Protein AF-A0A1J5SRV5-F1 (afdb_monomer_lite)

Secondary structure (DSSP, 8-state):
--------TTSHHHHHHHHHHHHHHHHHTT---TTTT----EEEETTEEEESSPPPHHIIIIIHHHHHTTGGGHHHHHHHHHHHHHHHHHTS-HHHHHHHHHHHH-SSEEE-TTT--EEESS-HHHHS-S----------

Radius of gyration: 25.27 Å; chains: 1; bounding box: 58×50×73 Å

pLDDT: mean 71.73, std 13.58, range [35.44, 89.25]

Foldseek 3Di:
DPDLPDPPCVDPLNVLLVVLVVVVVCVVVVVDPVVQLCLWDWDDPPPDTDTPDDDDPCCVPCVSVCSSVPVVCVVVNVVSVVVSVVSVLVSDDPVVSVVVVVVVPQPAWDQDPVPRDIDRPDDPCVPPPDDPPPPDDDDD

Structure (mmCIF, N/CA/C/O backbone):
data_AF-A0A1J5SRV5-F1
#
_entry.id   AF-A0A1J5SRV5-F1
#
loop_
_atom_site.group_PDB
_atom_site.id
_atom_site.type_symbol
_atom_site.label_atom_id
_atom_site.label_alt_id
_atom_site.label_comp_id
_atom_site.label_asym_id
_atom_site.label_entity_id
_atom_site.label_seq_id
_atom_site.pdbx_PDB_ins_code
_atom_site.Cartn_x
_atom_site.Cartn_y
_atom_site.Cartn_z
_atom_site.occupancy
_atom_site.B_iso_or_equiv
_atom_site.auth_seq_id
_atom_site.auth_comp_id
_atom_site.auth_asym_id
_atom_site.auth_atom_id
_atom_site.pdbx_PDB_model_num
ATOM 1 N N . MET A 1 1 ? -1.882 -1.255 34.862 1.00 35.44 1 MET A N 1
ATOM 2 C CA . MET A 1 1 ? -2.329 -0.465 33.695 1.00 35.44 1 MET A CA 1
ATOM 3 C C . MET A 1 1 ? -1.409 -0.838 32.548 1.00 35.44 1 MET A C 1
ATOM 5 O O . MET A 1 1 ? -0.211 -0.700 32.761 1.00 35.44 1 MET A O 1
ATOM 9 N N . PRO A 1 2 ? -1.888 -1.394 31.422 1.00 41.06 2 PRO A N 1
ATOM 10 C CA . PRO A 1 2 ? -0.999 -1.668 30.307 1.00 41.06 2 PRO A CA 1
ATOM 11 C C . PRO A 1 2 ? -0.682 -0.333 29.633 1.00 41.06 2 PRO A C 1
ATOM 13 O O . PRO A 1 2 ? -1.581 0.432 29.272 1.00 41.06 2 PRO A O 1
ATOM 16 N N . ASP A 1 3 ? 0.611 -0.054 29.594 1.00 43.75 3 ASP A N 1
ATOM 17 C CA . ASP A 1 3 ? 1.243 1.137 29.057 1.00 43.75 3 ASP A CA 1
ATOM 18 C C . ASP A 1 3 ? 0.872 1.274 27.575 1.00 43.75 3 ASP A C 1
ATOM 20 O O . ASP A 1 3 ? 1.170 0.396 26.767 1.00 43.75 3 ASP A O 1
ATOM 24 N N . THR A 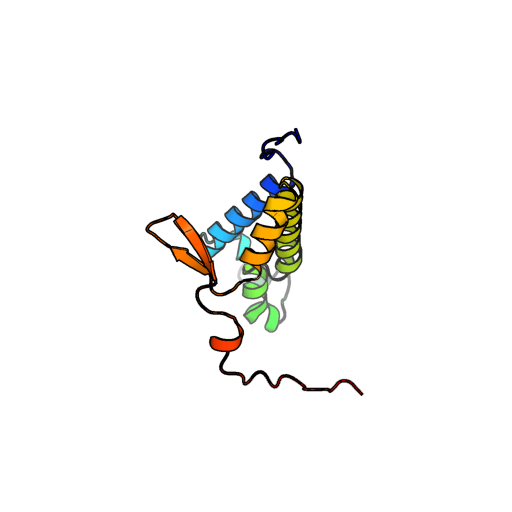1 4 ? 0.147 2.330 27.206 1.00 51.78 4 THR A N 1
ATOM 25 C CA . THR A 1 4 ? 0.030 2.730 25.799 1.00 51.78 4 THR A CA 1
ATOM 26 C C . THR A 1 4 ? 1.331 3.407 25.424 1.00 51.78 4 THR A C 1
ATOM 28 O O . THR A 1 4 ? 1.421 4.635 25.435 1.00 51.78 4 THR A O 1
ATOM 31 N N . SER A 1 5 ? 2.342 2.600 25.115 1.00 56.28 5 SER A N 1
ATOM 32 C CA . SER A 1 5 ? 3.492 3.056 24.351 1.00 56.28 5 SER A CA 1
ATOM 33 C C . SER A 1 5 ? 2.951 3.633 23.044 1.00 56.28 5 SER A C 1
ATOM 35 O O . SER A 1 5 ? 2.395 2.920 22.210 1.00 56.28 5 SER A O 1
ATOM 37 N N . GLY A 1 6 ? 3.006 4.961 22.917 1.00 62.94 6 GLY A N 1
ATOM 38 C CA . GLY A 1 6 ? 2.600 5.653 21.699 1.00 62.94 6 GLY A CA 1
ATOM 39 C C . GLY A 1 6 ? 3.299 5.038 20.489 1.00 62.94 6 GLY A C 1
ATOM 40 O O . GLY A 1 6 ? 4.433 4.572 20.601 1.00 62.94 6 GLY A O 1
ATOM 41 N N . LEU A 1 7 ? 2.606 5.009 19.350 1.00 69.31 7 LEU A N 1
ATOM 42 C CA . LEU A 1 7 ? 3.152 4.482 18.104 1.00 69.31 7 LEU A CA 1
ATOM 43 C C . LEU A 1 7 ? 4.510 5.138 17.821 1.00 69.31 7 LEU A C 1
ATOM 45 O O . LEU A 1 7 ? 4.576 6.350 17.599 1.00 69.31 7 LEU A O 1
ATOM 49 N N . ASP A 1 8 ? 5.578 4.344 17.796 1.00 77.50 8 ASP A N 1
ATOM 50 C CA . ASP A 1 8 ? 6.874 4.847 17.366 1.00 77.50 8 ASP A CA 1
ATOM 51 C C . ASP A 1 8 ? 6.854 5.020 15.845 1.00 77.50 8 ASP A C 1
ATOM 53 O O . ASP A 1 8 ? 6.963 4.068 15.067 1.00 77.50 8 ASP A O 1
ATOM 57 N N . TYR A 1 9 ? 6.673 6.268 15.424 1.00 74.06 9 TYR A N 1
ATOM 58 C CA . TYR A 1 9 ? 6.637 6.657 14.020 1.00 74.06 9 TYR A CA 1
ATOM 59 C C . TYR A 1 9 ? 8.027 6.639 13.364 1.00 74.06 9 TYR A C 1
ATOM 61 O O . TYR A 1 9 ? 8.134 6.722 12.141 1.00 74.06 9 TYR A O 1
ATOM 69 N N . THR A 1 10 ? 9.097 6.517 14.157 1.00 80.31 10 THR A N 1
ATOM 70 C CA . THR A 1 10 ? 10.467 6.373 13.646 1.00 80.31 10 THR A CA 1
ATOM 71 C C . THR A 1 10 ? 10.824 4.931 13.293 1.00 80.31 10 THR A C 1
ATOM 73 O O . THR A 1 10 ? 11.855 4.698 12.665 1.00 80.31 10 THR A O 1
ATOM 76 N N . HIS A 1 11 ? 9.946 3.979 13.620 1.00 81.50 11 HIS A N 1
ATOM 77 C CA . HIS A 1 11 ? 10.124 2.567 13.319 1.00 81.50 11 HIS A CA 1
ATOM 78 C C . HIS A 1 11 ? 10.237 2.302 11.804 1.00 81.50 11 HIS A C 1
ATOM 80 O O . HIS A 1 11 ? 9.530 2.903 10.986 1.00 81.50 11 HIS A O 1
ATOM 86 N N . ASP A 1 12 ? 11.086 1.344 11.420 1.00 83.62 12 ASP A N 1
ATOM 87 C CA . ASP A 1 12 ? 11.418 1.059 10.015 1.00 83.62 12 ASP A CA 1
ATOM 88 C C . ASP A 1 12 ? 10.197 0.689 9.153 1.00 83.62 12 ASP A C 1
ATOM 90 O O . ASP A 1 12 ? 10.128 1.056 7.977 1.00 83.62 12 ASP A O 1
ATOM 94 N N . PHE A 1 13 ? 9.194 0.025 9.736 1.00 84.19 13 PHE A N 1
ATOM 95 C CA . PHE A 1 13 ? 7.921 -0.277 9.069 1.00 84.19 13 PHE A CA 1
ATOM 96 C C . PHE A 1 13 ? 7.164 0.986 8.631 1.00 84.19 13 PHE A C 1
ATOM 98 O O . PHE A 1 13 ? 6.679 1.038 7.502 1.00 84.19 13 PHE A O 1
ATOM 105 N N . CYS A 1 14 ? 7.120 2.032 9.466 1.00 81.88 14 CYS A N 1
ATOM 106 C CA . CYS A 1 14 ? 6.479 3.307 9.127 1.00 81.88 14 CYS A CA 1
ATOM 107 C C . CYS A 1 14 ? 7.220 3.981 7.966 1.00 81.88 14 CYS A C 1
ATOM 109 O O . CYS A 1 14 ? 6.616 4.398 6.978 1.00 81.88 14 CYS A O 1
ATOM 111 N N . LYS A 1 15 ? 8.555 4.030 8.042 1.00 86.31 15 LYS A N 1
ATOM 112 C CA . LYS A 1 15 ? 9.392 4.646 7.005 1.00 86.31 15 LYS A CA 1
ATOM 113 C C . LYS A 1 15 ? 9.259 3.938 5.655 1.00 86.31 15 LYS A C 1
ATOM 115 O O . LYS A 1 15 ? 9.119 4.599 4.623 1.00 86.31 15 LYS A O 1
ATOM 120 N N . THR A 1 16 ? 9.288 2.607 5.660 1.00 86.00 16 THR A N 1
ATOM 121 C CA . THR A 1 16 ? 9.180 1.794 4.438 1.00 86.00 16 THR A CA 1
ATOM 122 C C . THR A 1 16 ? 7.803 1.960 3.793 1.00 86.00 16 THR A C 1
ATOM 124 O O . THR A 1 16 ? 7.721 2.216 2.592 1.00 86.00 16 THR A O 1
ATOM 127 N N . TYR A 1 17 ? 6.731 1.938 4.591 1.00 88.25 17 TYR A N 1
ATOM 128 C CA . TYR A 1 17 ? 5.372 2.179 4.105 1.00 88.25 17 TYR A CA 1
ATOM 129 C C . TYR A 1 17 ? 5.201 3.585 3.506 1.00 88.25 17 TYR A C 1
ATOM 131 O O . TYR A 1 17 ? 4.703 3.725 2.391 1.00 88.25 17 TYR A O 1
ATOM 139 N N . HIS A 1 18 ? 5.666 4.639 4.184 1.00 85.94 18 HIS A N 1
ATOM 140 C CA . HIS A 1 18 ? 5.564 6.004 3.649 1.00 85.94 18 HIS A CA 1
ATOM 141 C C . HIS A 1 18 ? 6.377 6.210 2.370 1.00 85.94 18 HIS A C 1
ATOM 143 O O . HIS A 1 18 ? 5.946 6.949 1.485 1.00 85.94 18 HIS A O 1
ATOM 149 N N . THR A 1 19 ? 7.521 5.536 2.244 1.00 86.44 19 THR A N 1
ATOM 150 C CA . THR A 1 19 ? 8.306 5.548 1.003 1.00 86.44 19 THR A CA 1
ATOM 151 C C . THR A 1 19 ? 7.502 4.932 -0.143 1.00 86.44 19 THR A C 1
ATOM 153 O O . THR A 1 19 ? 7.370 5.558 -1.192 1.00 86.44 19 THR A O 1
ATOM 156 N N . LEU A 1 20 ? 6.879 3.772 0.083 1.00 86.88 20 LEU A N 1
ATOM 157 C CA . LEU A 1 20 ? 6.013 3.108 -0.896 1.00 86.88 20 LEU A CA 1
ATOM 158 C C . LEU A 1 20 ? 4.824 3.986 -1.307 1.00 86.88 20 LEU A C 1
ATOM 160 O O . LEU A 1 20 ? 4.544 4.128 -2.496 1.00 86.88 20 LEU A O 1
ATOM 164 N N . VAL A 1 21 ? 4.144 4.618 -0.346 1.00 84.88 21 VAL A N 1
ATOM 165 C CA . VAL A 1 21 ? 3.011 5.516 -0.628 1.00 84.88 21 VAL A CA 1
ATOM 166 C C . VAL A 1 21 ? 3.446 6.705 -1.483 1.00 84.88 21 VAL A C 1
ATOM 168 O O . VAL A 1 21 ? 2.747 7.054 -2.432 1.00 84.88 21 VAL A O 1
ATOM 171 N N . ASN A 1 22 ? 4.600 7.305 -1.191 1.00 83.88 22 ASN A N 1
ATOM 172 C CA . ASN A 1 22 ? 5.128 8.411 -1.987 1.00 83.88 22 ASN A CA 1
ATOM 173 C C . ASN A 1 22 ? 5.460 7.966 -3.416 1.00 83.88 22 ASN A C 1
ATOM 175 O O . ASN A 1 22 ? 5.032 8.614 -4.366 1.00 83.88 22 ASN A O 1
ATOM 179 N N . GLU A 1 23 ? 6.136 6.826 -3.578 1.00 80.62 23 GLU A N 1
ATOM 180 C CA . GLU A 1 23 ? 6.456 6.280 -4.901 1.00 80.62 23 GLU A CA 1
ATOM 181 C C . GLU A 1 23 ? 5.195 5.965 -5.722 1.00 80.62 23 GLU A C 1
ATOM 183 O O . GLU A 1 23 ? 5.132 6.268 -6.916 1.00 80.62 23 GLU A O 1
ATOM 188 N N . ARG A 1 24 ? 4.162 5.390 -5.093 1.00 80.38 24 ARG A N 1
ATOM 189 C CA . ARG A 1 24 ? 2.876 5.108 -5.749 1.00 80.38 24 ARG A CA 1
ATOM 190 C C . ARG A 1 24 ? 2.099 6.380 -6.066 1.00 80.38 24 ARG A C 1
ATOM 192 O O . ARG A 1 24 ? 1.496 6.449 -7.132 1.00 80.38 24 ARG A O 1
ATOM 199 N N . ASN A 1 25 ? 2.127 7.383 -5.193 1.00 80.69 25 ASN A N 1
ATOM 200 C CA . ASN A 1 25 ? 1.503 8.678 -5.455 1.00 80.69 25 ASN A CA 1
ATOM 201 C C . ASN A 1 25 ? 2.171 9.393 -6.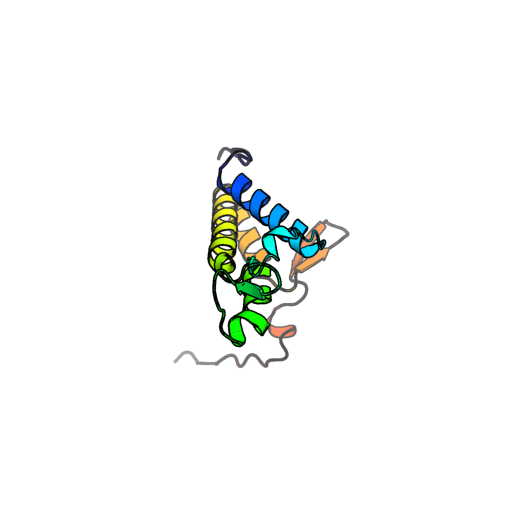628 1.00 80.69 25 ASN A C 1
ATOM 203 O O . ASN A 1 25 ? 1.457 9.918 -7.475 1.00 80.69 25 ASN A O 1
ATOM 207 N N . ASP A 1 26 ? 3.500 9.348 -6.735 1.00 76.88 26 ASP A N 1
ATOM 208 C CA . ASP A 1 26 ? 4.217 9.881 -7.896 1.00 76.88 26 ASP A CA 1
ATOM 209 C C . ASP A 1 26 ? 3.767 9.195 -9.194 1.00 76.88 26 ASP A C 1
ATOM 211 O O . ASP A 1 26 ? 3.497 9.861 -10.194 1.00 76.88 26 ASP A O 1
ATOM 215 N N . LEU A 1 27 ? 3.610 7.867 -9.177 1.00 73.00 27 LEU A N 1
ATOM 216 C CA . LEU A 1 27 ? 3.098 7.121 -10.329 1.00 73.00 27 LEU A CA 1
ATOM 217 C C . LEU A 1 27 ? 1.635 7.471 -10.656 1.00 73.00 27 LEU A C 1
ATOM 219 O O . LEU A 1 27 ? 1.307 7.676 -11.823 1.00 73.00 27 LEU A O 1
ATOM 223 N N . LEU A 1 28 ? 0.759 7.558 -9.648 1.00 72.94 28 LEU A N 1
ATOM 224 C CA . LEU A 1 28 ? -0.675 7.841 -9.814 1.00 72.94 28 LEU A CA 1
ATOM 225 C C . LEU A 1 28 ? -0.955 9.282 -10.250 1.00 72.94 28 LEU A C 1
ATOM 227 O O . LEU A 1 28 ? -1.871 9.518 -11.033 1.00 72.94 28 LEU A O 1
ATOM 231 N N . GLN A 1 29 ? -0.169 10.240 -9.762 1.00 70.25 29 GLN A N 1
ATOM 232 C CA . GLN A 1 29 ? -0.260 11.646 -10.159 1.00 70.25 29 GLN A CA 1
ATOM 233 C C . GLN A 1 29 ? 0.363 11.902 -11.538 1.00 70.25 29 GLN A C 1
ATOM 235 O O . GLN A 1 29 ? 0.254 13.007 -12.064 1.00 70.25 29 GLN A O 1
ATOM 240 N N . GLY A 1 30 ? 0.981 10.888 -12.151 1.00 59.59 30 GLY A N 1
ATOM 241 C CA . GLY A 1 30 ? 1.587 11.012 -13.469 1.00 59.59 30 GLY A CA 1
ATOM 242 C C . GLY A 1 30 ? 2.897 11.796 -13.448 1.00 59.59 30 GLY A C 1
ATOM 243 O O . GLY A 1 30 ? 3.246 12.409 -14.456 1.00 59.59 30 GLY A O 1
ATOM 244 N N . ASN A 1 31 ? 3.646 11.769 -12.337 1.00 65.75 31 ASN A N 1
ATOM 245 C CA . ASN A 1 31 ? 5.032 12.230 -12.321 1.00 65.75 31 ASN A CA 1
ATOM 246 C C . ASN A 1 31 ? 5.865 11.257 -13.165 1.00 65.75 31 ASN A C 1
ATOM 248 O O . ASN A 1 31 ? 6.412 10.257 -12.695 1.00 65.75 31 ASN A O 1
ATOM 252 N N . VAL A 1 32 ? 5.922 11.536 -14.468 1.00 57.22 32 VAL A N 1
ATOM 253 C CA . VAL A 1 32 ? 6.649 10.722 -15.433 1.00 57.22 32 VAL A CA 1
ATOM 254 C C . VAL A 1 32 ? 8.143 10.985 -15.283 1.00 57.22 32 VAL A C 1
ATOM 256 O O . VAL A 1 32 ? 8.703 11.913 -15.866 1.00 57.22 32 VAL A O 1
ATOM 259 N N . VAL A 1 33 ? 8.823 10.131 -14.521 1.00 63.25 33 VAL A N 1
ATOM 260 C CA . VAL A 1 33 ? 10.286 10.094 -14.524 1.00 63.25 33 VAL A CA 1
ATOM 261 C C . VAL A 1 33 ? 10.732 9.472 -15.849 1.00 63.25 33 VAL A C 1
ATOM 263 O O . VAL A 1 33 ? 10.715 8.252 -16.008 1.00 63.25 33 VAL A O 1
ATOM 266 N N . LEU A 1 34 ? 11.127 10.310 -16.814 1.00 61.25 34 LEU A N 1
ATOM 267 C CA . LEU A 1 34 ? 11.556 9.893 -18.160 1.00 61.25 34 LEU A CA 1
ATOM 268 C C . LEU A 1 34 ? 12.658 8.820 -18.134 1.00 61.25 34 LEU A C 1
ATOM 270 O O . LEU A 1 34 ? 12.684 7.937 -18.988 1.00 61.25 34 LEU A O 1
ATOM 274 N N . GLU A 1 35 ? 13.532 8.850 -17.125 1.00 64.62 35 GLU A N 1
ATOM 275 C CA . GLU A 1 35 ? 14.567 7.830 -16.929 1.00 64.62 35 GLU A CA 1
ATOM 276 C C . GLU A 1 35 ? 13.990 6.444 -16.612 1.00 64.62 35 GLU A C 1
ATOM 278 O O . GLU A 1 35 ? 14.531 5.444 -17.077 1.00 64.62 35 GLU A O 1
ATOM 283 N N . LYS A 1 36 ? 12.863 6.365 -15.890 1.00 61.66 36 LYS A N 1
ATOM 284 C CA . LYS A 1 36 ? 12.166 5.098 -15.600 1.00 61.66 36 LYS A CA 1
ATOM 285 C C . LYS A 1 36 ? 11.426 4.549 -16.826 1.00 61.66 36 LYS A C 1
ATOM 287 O O . LYS A 1 36 ? 11.205 3.346 -16.907 1.00 61.66 36 LYS A O 1
ATOM 292 N N . LEU A 1 37 ? 11.089 5.407 -17.793 1.00 59.84 37 LEU A N 1
ATOM 293 C CA . LEU A 1 37 ? 10.519 5.017 -19.089 1.00 59.84 37 LEU A CA 1
ATOM 294 C C . LEU A 1 37 ? 11.581 4.677 -20.147 1.00 59.84 37 LEU A C 1
ATOM 296 O O . LEU A 1 37 ? 11.238 4.302 -21.271 1.00 59.84 37 LEU A O 1
ATOM 300 N N . LYS A 1 38 ? 12.874 4.807 -19.824 1.00 66.75 38 LYS A N 1
ATOM 301 C CA . LYS A 1 38 ? 13.963 4.495 -20.751 1.00 66.75 38 LYS A CA 1
ATOM 302 C C . LYS A 1 38 ? 13.988 2.995 -21.038 1.00 66.75 38 LYS A C 1
ATOM 304 O O . LYS A 1 38 ? 14.495 2.192 -20.261 1.00 66.75 38 LYS A O 1
ATOM 309 N N . PHE A 1 39 ? 13.467 2.619 -22.198 1.00 65.81 39 PHE A N 1
ATOM 310 C CA . PHE A 1 39 ? 13.352 1.219 -22.599 1.00 65.81 39 PHE A CA 1
ATOM 311 C C . PHE A 1 39 ? 14.564 0.702 -23.388 1.00 65.81 39 PHE A C 1
ATOM 313 O O . PHE A 1 39 ? 14.731 -0.513 -23.507 1.00 65.81 39 PHE A O 1
ATOM 320 N N . ASN A 1 40 ? 15.418 1.583 -23.931 1.00 66.31 40 ASN A N 1
ATOM 321 C CA . ASN A 1 40 ? 16.653 1.180 -24.608 1.00 66.31 40 ASN A CA 1
ATOM 322 C C . ASN A 1 40 ? 17.723 2.288 -24.630 1.00 66.31 40 ASN A C 1
ATOM 324 O O . ASN A 1 40 ? 17.440 3.472 -24.444 1.00 66.31 40 ASN A O 1
ATOM 328 N N . GLU A 1 41 ? 18.963 1.883 -24.893 1.00 78.44 41 GLU A N 1
ATOM 329 C CA . GLU A 1 41 ? 20.100 2.750 -25.196 1.00 78.44 41 GLU A CA 1
ATOM 330 C C . GLU A 1 41 ? 20.522 2.528 -26.648 1.00 78.44 41 GLU A C 1
ATOM 332 O O . GLU A 1 41 ? 20.833 1.405 -27.056 1.00 78.44 41 GLU A O 1
ATOM 337 N N . VAL A 1 42 ? 20.530 3.612 -27.426 1.00 81.75 42 VAL A N 1
ATOM 338 C CA . VAL A 1 42 ? 20.905 3.594 -28.841 1.00 81.75 42 VAL A CA 1
ATOM 339 C C . VAL A 1 42 ? 22.158 4.430 -29.027 1.00 81.75 42 VAL A C 1
ATOM 341 O O . VAL A 1 42 ? 22.189 5.609 -28.682 1.00 81.75 42 VAL A O 1
ATOM 344 N N . PHE A 1 43 ? 23.184 3.813 -29.597 1.00 84.00 43 PHE A N 1
ATOM 345 C CA . PHE A 1 43 ? 24.393 4.489 -30.044 1.00 84.00 43 PHE A CA 1
ATOM 346 C C . PHE A 1 43 ? 24.309 4.730 -31.546 1.00 84.00 43 PHE A C 1
ATOM 348 O O . PHE A 1 43 ? 23.668 3.973 -32.268 1.00 84.00 43 PHE A O 1
ATOM 355 N N . PHE A 1 44 ? 24.977 5.764 -32.043 1.00 83.19 44 PHE A N 1
ATOM 356 C CA . PHE A 1 44 ? 25.053 6.021 -33.477 1.00 83.19 44 PHE A CA 1
ATOM 357 C C . PHE A 1 44 ? 26.470 5.771 -33.971 1.00 83.19 44 PHE A C 1
ATOM 359 O O . PHE A 1 44 ? 27.408 6.456 -33.568 1.00 83.19 44 PHE A O 1
ATOM 366 N N . ASN A 1 45 ? 26.626 4.819 -34.892 1.00 83.62 45 ASN A N 1
ATOM 367 C CA . ASN A 1 45 ? 27.829 4.732 -35.707 1.00 83.62 45 ASN A CA 1
ATOM 368 C C . ASN A 1 45 ? 27.587 5.510 -37.003 1.00 83.62 45 ASN A C 1
ATOM 370 O O . ASN A 1 45 ? 26.995 5.004 -37.962 1.00 83.62 45 ASN A O 1
ATOM 374 N N . ARG A 1 46 ? 28.010 6.778 -37.011 1.00 87.56 46 ARG A N 1
ATOM 375 C CA . ARG A 1 46 ? 27.696 7.759 -38.062 1.00 87.56 46 ARG A CA 1
ATOM 376 C C . ARG A 1 46 ? 26.182 7.939 -38.226 1.00 87.56 46 ARG A C 1
ATOM 378 O O . ARG A 1 46 ? 25.580 8.694 -37.479 1.00 87.56 46 ARG A O 1
ATOM 385 N N . ARG A 1 47 ? 25.572 7.259 -39.202 1.00 86.31 47 ARG A N 1
ATOM 386 C CA . ARG A 1 47 ? 24.130 7.331 -39.507 1.00 86.31 47 ARG A CA 1
ATOM 387 C C . ARG A 1 47 ? 23.373 6.048 -39.158 1.00 86.31 47 ARG A C 1
ATOM 389 O O . ARG A 1 47 ? 22.167 5.998 -39.360 1.00 86.31 47 ARG A O 1
ATOM 396 N N . VAL A 1 48 ? 24.065 5.017 -38.670 1.00 83.75 48 VAL A N 1
ATOM 397 C CA . VAL A 1 48 ? 23.455 3.721 -38.353 1.00 83.75 48 VAL A CA 1
ATOM 398 C C . VAL A 1 48 ? 23.206 3.633 -36.845 1.00 83.75 48 VAL A C 1
ATOM 400 O O . VAL A 1 48 ? 24.172 3.746 -36.082 1.00 83.75 48 VAL A O 1
ATOM 403 N N . PRO A 1 49 ? 21.950 3.439 -36.399 1.00 83.69 49 PRO A N 1
ATOM 404 C CA . PRO A 1 49 ? 21.653 3.188 -34.997 1.00 83.69 49 PRO A CA 1
ATOM 405 C C . PRO A 1 49 ? 22.102 1.774 -34.606 1.00 83.69 49 PRO A C 1
ATOM 407 O O . PRO A 1 49 ? 21.815 0.797 -35.295 1.00 83.69 49 PRO A O 1
ATOM 410 N N . VAL A 1 50 ? 22.806 1.674 -33.485 1.00 81.19 50 VAL A N 1
ATOM 411 C CA . VAL A 1 50 ? 23.265 0.434 -32.862 1.00 81.19 50 VAL A CA 1
ATOM 412 C C . VAL A 1 50 ? 22.624 0.350 -31.483 1.00 81.19 50 VAL A C 1
ATOM 414 O O . VAL A 1 50 ? 22.913 1.155 -30.597 1.00 81.19 50 VAL A O 1
ATOM 417 N N . PHE A 1 51 ? 21.734 -0.619 -31.307 1.00 80.88 51 PHE A N 1
ATOM 418 C CA . PHE A 1 51 ? 21.062 -0.866 -30.036 1.00 80.88 51 PHE A CA 1
ATOM 419 C C . PHE A 1 51 ? 21.995 -1.633 -29.100 1.00 80.88 51 PHE A C 1
ATOM 421 O O . PHE A 1 51 ? 22.618 -2.610 -29.515 1.00 80.88 51 PHE A O 1
ATOM 428 N N . LYS A 1 52 ? 22.075 -1.216 -27.832 1.00 76.62 52 LYS A N 1
ATOM 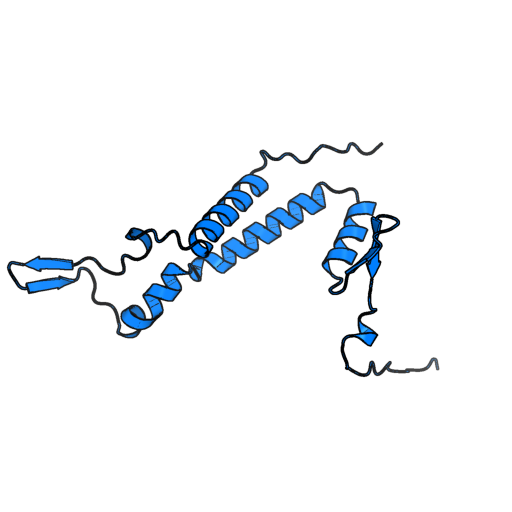429 C CA . LYS A 1 52 ? 22.878 -1.918 -26.817 1.00 76.62 52 LYS A CA 1
ATOM 430 C C . LYS A 1 52 ? 22.381 -3.346 -26.579 1.00 76.62 52 LYS A C 1
ATOM 432 O O . LYS A 1 52 ? 23.178 -4.243 -26.326 1.00 76.62 52 LYS A O 1
ATOM 437 N N . GLN A 1 53 ? 21.070 -3.551 -26.681 1.00 73.62 53 GLN A N 1
ATOM 438 C CA . GLN A 1 53 ? 20.435 -4.858 -26.593 1.00 73.62 53 GLN A CA 1
ATOM 439 C C . GLN A 1 53 ? 19.230 -4.910 -27.537 1.00 73.62 53 GLN A C 1
ATOM 441 O O . GLN A 1 53 ? 18.415 -3.982 -27.575 1.00 73.62 53 GLN A O 1
ATOM 446 N N . TYR A 1 54 ? 19.123 -5.999 -28.299 1.00 64.06 54 TYR A N 1
ATOM 447 C CA . TYR A 1 54 ? 17.960 -6.280 -29.135 1.00 64.06 54 TYR A CA 1
ATOM 448 C C . TYR A 1 54 ? 16.911 -6.989 -28.290 1.00 64.06 54 TYR A C 1
ATOM 450 O O . TYR A 1 54 ? 17.154 -8.077 -27.771 1.00 64.06 54 TYR A O 1
ATOM 458 N N . ARG A 1 55 ? 15.767 -6.330 -28.129 1.00 65.19 55 ARG A N 1
ATOM 459 C CA . ARG A 1 55 ? 14.619 -6.849 -27.391 1.00 65.19 55 ARG A CA 1
ATOM 460 C C . ARG A 1 55 ? 13.700 -7.638 -28.312 1.00 65.19 55 ARG A C 1
ATOM 462 O O . ARG A 1 55 ? 13.623 -7.364 -29.510 1.00 65.19 55 ARG A O 1
ATOM 469 N N . SER A 1 56 ? 12.991 -8.604 -27.745 1.00 69.50 56 SER A N 1
ATOM 470 C CA . SER A 1 56 ? 11.928 -9.311 -28.458 1.00 69.50 56 SER A CA 1
ATOM 471 C C . SER A 1 56 ? 10.740 -8.380 -28.733 1.00 69.50 56 SER A C 1
ATOM 473 O O . SER A 1 56 ? 10.557 -7.359 -28.066 1.00 69.50 56 SER A O 1
ATOM 475 N N . MET A 1 57 ? 9.892 -8.743 -29.701 1.00 67.12 57 MET A N 1
ATOM 476 C CA . MET A 1 57 ? 8.702 -7.954 -30.052 1.00 67.12 57 MET A CA 1
ATOM 477 C C . MET A 1 57 ? 7.770 -7.738 -28.844 1.00 67.12 57 MET A C 1
ATOM 479 O O . MET A 1 57 ? 7.192 -6.666 -28.707 1.00 67.12 57 MET A O 1
ATOM 483 N N . TRP A 1 58 ? 7.702 -8.715 -27.931 1.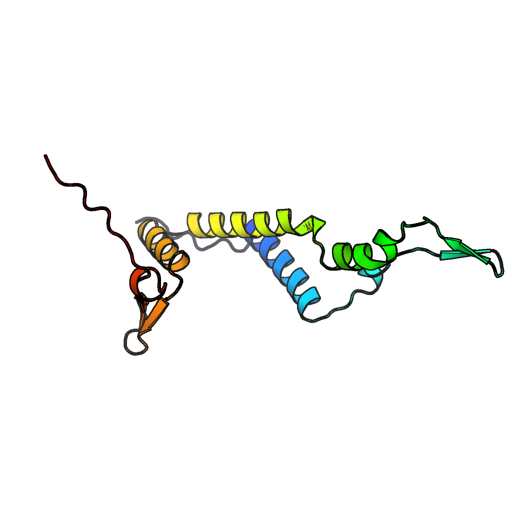00 65.94 58 TRP A N 1
ATOM 484 C CA . TRP A 1 58 ? 6.927 -8.655 -26.687 1.00 65.94 58 TRP A CA 1
ATOM 485 C C . TRP A 1 58 ? 7.471 -7.626 -25.685 1.00 65.94 58 TRP A C 1
ATOM 487 O O . TRP A 1 58 ? 6.718 -6.849 -25.095 1.00 65.94 58 TRP A O 1
ATOM 497 N N . GLU A 1 59 ? 8.792 -7.572 -25.515 1.00 64.25 59 GLU A N 1
ATOM 498 C CA . GLU A 1 59 ? 9.434 -6.611 -24.612 1.00 64.25 59 GLU A CA 1
ATOM 499 C C . GLU A 1 59 ? 9.313 -5.169 -25.122 1.00 64.25 59 GLU A C 1
ATOM 501 O O . GLU A 1 59 ? 9.295 -4.237 -24.317 1.00 64.25 59 GLU A O 1
ATOM 506 N N . GLY A 1 60 ? 9.243 -4.990 -26.446 1.00 63.25 60 GLY A N 1
ATOM 507 C CA . GLY A 1 60 ? 9.020 -3.696 -27.088 1.00 63.25 60 GLY A CA 1
ATOM 508 C C . GLY A 1 60 ? 7.569 -3.210 -27.027 1.00 63.25 60 GLY A C 1
ATOM 509 O O . GLY A 1 60 ? 7.357 -2.003 -27.034 1.00 63.25 60 GLY A O 1
ATOM 510 N N . SER A 1 61 ? 6.587 -4.118 -26.952 1.00 66.81 61 SER A N 1
ATOM 511 C CA . SER A 1 61 ? 5.160 -3.767 -26.949 1.00 66.81 61 SER A CA 1
ATOM 512 C C . SER A 1 61 ? 4.538 -3.696 -25.554 1.00 66.81 61 SER A C 1
ATOM 514 O O . SER A 1 61 ? 3.809 -2.757 -25.272 1.00 66.81 61 SER A O 1
ATOM 516 N N . VAL A 1 62 ? 4.807 -4.675 -24.683 1.00 61.75 62 VAL A N 1
ATOM 517 C CA . VAL A 1 62 ? 4.139 -4.818 -23.369 1.00 61.75 62 VAL A CA 1
ATOM 518 C C . VAL A 1 62 ? 5.139 -4.753 -22.216 1.00 61.75 62 VAL A C 1
ATOM 520 O O . VAL A 1 62 ? 4.816 -4.275 -21.131 1.00 61.75 62 VAL A O 1
ATOM 523 N N . GLY A 1 63 ? 6.386 -5.177 -22.448 1.00 63.81 63 GLY A N 1
ATOM 524 C CA . GLY A 1 63 ? 7.415 -5.192 -21.409 1.00 63.81 63 GLY A CA 1
ATOM 525 C C . GLY A 1 63 ? 7.634 -3.821 -20.766 1.00 63.81 63 GLY A C 1
ATOM 526 O O . GLY A 1 63 ? 7.738 -3.732 -19.549 1.00 63.81 63 GLY A O 1
ATOM 527 N N . VAL A 1 64 ? 7.649 -2.744 -21.557 1.00 64.44 64 VAL A N 1
ATOM 528 C CA . VAL A 1 64 ? 7.865 -1.377 -21.048 1.00 64.44 64 VAL A CA 1
ATOM 529 C C . VAL A 1 64 ? 6.787 -0.961 -20.048 1.00 64.44 64 VAL A C 1
ATOM 531 O O . VAL A 1 64 ? 7.130 -0.422 -19.002 1.00 64.44 64 VAL A O 1
ATOM 534 N N . GLU A 1 65 ? 5.517 -1.270 -20.314 1.00 61.22 65 GLU A N 1
ATOM 535 C CA . GLU A 1 65 ? 4.418 -0.978 -19.389 1.00 61.22 65 GLU A CA 1
ATOM 536 C C . GLU A 1 65 ? 4.519 -1.824 -18.120 1.00 61.22 65 GLU A C 1
ATOM 538 O O . GLU A 1 65 ? 4.449 -1.276 -17.025 1.00 61.22 65 GLU A O 1
ATOM 543 N N . VAL A 1 66 ? 4.784 -3.131 -18.243 1.00 63.97 66 VAL A N 1
ATOM 544 C CA . VAL A 1 66 ? 4.948 -4.048 -17.096 1.00 63.97 66 VAL A CA 1
ATOM 545 C C . VAL A 1 66 ? 6.108 -3.623 -16.184 1.00 63.97 66 VAL A C 1
ATOM 547 O O . VAL A 1 66 ? 6.002 -3.691 -14.954 1.00 63.97 66 VAL A O 1
ATOM 550 N N . TYR A 1 67 ? 7.215 -3.154 -16.767 1.00 66.62 67 TYR A N 1
ATOM 551 C CA . TYR A 1 67 ? 8.338 -2.605 -16.009 1.00 66.62 67 TYR A CA 1
ATOM 552 C C . TYR A 1 67 ? 8.021 -1.229 -15.417 1.00 66.62 67 TYR A C 1
ATOM 554 O O . TYR A 1 67 ? 8.391 -0.984 -14.268 1.00 66.62 67 TYR A O 1
ATOM 562 N N . ALA A 1 68 ? 7.315 -0.364 -16.151 1.00 64.38 68 ALA A N 1
ATOM 563 C CA . ALA A 1 68 ? 6.950 0.979 -15.703 1.00 64.38 68 ALA A CA 1
ATOM 564 C C . ALA A 1 68 ? 5.954 0.962 -14.535 1.00 64.38 68 ALA A C 1
ATOM 566 O O . ALA A 1 68 ? 6.118 1.732 -13.592 1.00 64.38 68 ALA A O 1
ATOM 567 N N . VAL A 1 69 ? 4.971 0.054 -14.548 1.00 65.69 69 VAL A N 1
ATOM 568 C CA . VAL A 1 69 ? 4.035 -0.133 -13.422 1.00 65.69 69 VAL A CA 1
ATOM 569 C C . VAL A 1 69 ? 4.661 -0.881 -12.245 1.00 65.69 69 VAL A C 1
ATOM 571 O O . VAL A 1 69 ? 4.042 -0.975 -11.188 1.00 65.69 69 VAL A O 1
ATOM 574 N N . GLY A 1 70 ? 5.877 -1.411 -12.417 1.00 68.31 70 GLY A N 1
ATOM 575 C CA . GLY A 1 70 ? 6.611 -2.073 -11.349 1.00 68.31 70 GLY A CA 1
ATOM 576 C C . GLY A 1 70 ? 6.016 -3.417 -10.939 1.00 68.31 70 GLY A C 1
ATOM 577 O O . GLY A 1 70 ? 6.141 -3.784 -9.780 1.00 68.31 70 GLY A O 1
ATOM 578 N N . LEU A 1 71 ? 5.408 -4.185 -11.856 1.00 70.56 71 LEU A N 1
ATOM 579 C CA . LEU A 1 71 ? 4.731 -5.448 -11.506 1.00 70.56 71 LEU A CA 1
ATOM 580 C C . LEU A 1 71 ? 5.658 -6.434 -10.762 1.00 70.56 71 LEU A C 1
ATOM 582 O O . LEU A 1 71 ? 5.239 -7.136 -9.852 1.00 70.56 71 LEU A O 1
ATOM 586 N N . HIS A 1 72 ? 6.950 -6.415 -11.098 1.00 75.31 72 HIS A N 1
ATOM 587 C CA . HIS A 1 72 ? 8.016 -7.180 -10.439 1.00 75.31 72 HIS A CA 1
ATOM 588 C C . HIS A 1 72 ? 8.283 -6.789 -8.970 1.00 75.31 72 HIS A C 1
ATOM 590 O O . HIS A 1 72 ? 9.032 -7.476 -8.277 1.00 75.31 72 HIS A O 1
ATOM 596 N N . ARG A 1 73 ? 7.740 -5.659 -8.509 1.00 76.06 73 ARG A N 1
ATOM 597 C CA . ARG A 1 73 ? 7.849 -5.147 -7.135 1.00 76.06 73 ARG A CA 1
ATOM 598 C C . ARG A 1 73 ? 6.567 -5.339 -6.339 1.00 76.06 73 ARG A C 1
ATOM 600 O O . ARG A 1 73 ? 6.633 -5.258 -5.121 1.00 76.06 73 ARG A O 1
ATOM 607 N N . LEU A 1 74 ? 5.452 -5.647 -7.004 1.00 81.00 74 LEU A N 1
ATOM 608 C CA . LEU A 1 74 ? 4.128 -5.733 -6.393 1.00 81.00 74 LEU A CA 1
ATOM 609 C C . LEU A 1 74 ? 4.097 -6.676 -5.185 1.00 81.00 74 LEU A C 1
ATOM 611 O O . LEU A 1 74 ? 3.523 -6.335 -4.162 1.00 81.00 74 LEU A O 1
ATOM 615 N N . GLU A 1 75 ? 4.754 -7.831 -5.279 1.00 82.81 75 GLU A N 1
ATOM 616 C CA . GLU A 1 75 ? 4.842 -8.794 -4.174 1.00 82.81 75 GLU A CA 1
ATOM 617 C C . GLU A 1 75 ? 5.487 -8.175 -2.923 1.00 82.81 75 GLU A C 1
ATOM 619 O O . GLU A 1 75 ? 4.922 -8.235 -1.835 1.00 82.81 75 GLU A O 1
ATOM 624 N N . ARG A 1 76 ? 6.623 -7.490 -3.094 1.00 84.56 76 ARG A N 1
ATOM 625 C CA . ARG A 1 76 ? 7.315 -6.783 -2.004 1.00 84.56 76 ARG A CA 1
ATOM 626 C C . ARG A 1 76 ? 6.527 -5.584 -1.488 1.00 84.56 76 ARG A C 1
ATOM 628 O O . ARG A 1 76 ? 6.614 -5.243 -0.310 1.00 84.56 76 ARG A O 1
ATOM 635 N N . GLU A 1 77 ? 5.783 -4.920 -2.365 1.00 84.62 77 GLU A N 1
ATOM 636 C CA . GLU A 1 77 ? 4.908 -3.814 -1.988 1.00 84.62 77 GLU A CA 1
ATOM 637 C C . GLU A 1 77 ? 3.767 -4.303 -1.088 1.00 84.62 77 GLU A C 1
ATOM 639 O O . GLU A 1 77 ? 3.540 -3.719 -0.031 1.00 84.62 77 GLU A O 1
ATOM 644 N N . VAL A 1 78 ? 3.114 -5.411 -1.450 1.00 87.94 78 VAL A N 1
ATOM 645 C CA . VAL A 1 78 ? 2.082 -6.058 -0.622 1.00 87.94 78 VAL A CA 1
ATOM 646 C C . VAL A 1 78 ? 2.666 -6.494 0.721 1.00 87.94 78 VAL A C 1
ATOM 648 O O . VAL A 1 78 ? 2.133 -6.124 1.763 1.00 87.94 78 VAL A O 1
ATOM 651 N N . GLU A 1 79 ? 3.820 -7.164 0.713 1.00 89.25 79 GLU A N 1
ATOM 652 C CA . GLU A 1 79 ? 4.511 -7.591 1.935 1.00 89.25 79 GLU A CA 1
ATOM 653 C C . GLU A 1 79 ? 4.835 -6.406 2.867 1.00 89.25 79 GLU A C 1
ATOM 655 O O . GLU A 1 79 ? 4.693 -6.494 4.087 1.00 89.25 79 GLU A O 1
ATOM 660 N N . THR A 1 80 ? 5.229 -5.259 2.306 1.00 88.31 80 THR A N 1
ATOM 661 C CA . THR A 1 80 ? 5.490 -4.035 3.080 1.00 88.31 80 THR A CA 1
ATOM 662 C C . THR A 1 80 ? 4.230 -3.537 3.793 1.00 88.31 80 THR A C 1
ATOM 664 O O . THR A 1 80 ? 4.299 -3.124 4.953 1.00 88.31 80 THR A O 1
ATOM 667 N N . VAL A 1 81 ? 3.078 -3.581 3.117 1.00 88.88 81 VAL A N 1
ATOM 668 C CA . VAL A 1 81 ? 1.785 -3.166 3.682 1.00 88.88 81 VAL A CA 1
ATOM 669 C C . VAL A 1 81 ? 1.316 -4.143 4.761 1.00 88.88 81 VAL A C 1
ATOM 671 O O . VAL A 1 81 ? 0.860 -3.705 5.822 1.00 88.88 81 VAL A O 1
ATOM 674 N N . ASP A 1 82 ? 1.476 -5.446 4.536 1.00 88.44 82 ASP A N 1
ATOM 675 C CA . ASP A 1 82 ? 1.107 -6.482 5.505 1.00 88.44 82 ASP A CA 1
ATOM 676 C C . ASP A 1 82 ? 1.950 -6.377 6.780 1.00 88.44 82 ASP A C 1
ATOM 678 O O . ASP A 1 82 ? 1.410 -6.366 7.889 1.00 88.44 82 ASP A O 1
ATOM 682 N N . ASN A 1 83 ? 3.265 -6.188 6.636 1.00 89.12 83 ASN A N 1
ATOM 683 C CA . ASN A 1 83 ? 4.178 -5.990 7.761 1.00 89.12 83 ASN A CA 1
ATOM 684 C C . ASN A 1 83 ? 3.850 -4.721 8.559 1.00 89.12 83 ASN A C 1
ATOM 686 O O . ASN A 1 83 ? 3.861 -4.735 9.792 1.00 89.12 83 ASN A O 1
ATOM 690 N N . PHE A 1 84 ? 3.507 -3.626 7.877 1.00 87.69 84 PHE A N 1
ATOM 691 C CA . PHE A 1 84 ? 3.070 -2.399 8.541 1.00 87.69 84 PHE A CA 1
ATOM 692 C C . PHE A 1 84 ? 1.740 -2.591 9.284 1.00 87.69 84 PHE A C 1
ATOM 694 O O . PHE A 1 84 ? 1.607 -2.175 10.434 1.00 87.69 84 PHE A O 1
ATOM 701 N N . THR A 1 85 ? 0.778 -3.285 8.673 1.00 86.75 85 THR A N 1
ATOM 702 C CA . THR A 1 85 ? -0.511 -3.611 9.301 1.00 86.75 85 THR A CA 1
ATOM 703 C C . THR A 1 85 ? -0.319 -4.485 10.542 1.00 86.75 85 THR A C 1
ATOM 705 O O . THR A 1 85 ? -0.922 -4.222 11.583 1.00 86.75 85 THR A O 1
ATOM 708 N N . ALA A 1 86 ? 0.559 -5.489 10.471 1.00 87.38 86 ALA A N 1
ATOM 709 C CA . ALA A 1 86 ? 0.913 -6.332 11.610 1.00 87.38 86 ALA A CA 1
ATOM 710 C C . ALA A 1 86 ? 1.573 -5.525 12.741 1.00 87.38 86 ALA A C 1
ATOM 712 O O . ALA A 1 86 ? 1.217 -5.698 13.909 1.00 87.38 86 ALA A O 1
ATOM 713 N N . TYR A 1 87 ? 2.471 -4.593 12.404 1.00 86.44 87 TYR A N 1
ATOM 714 C CA . TYR A 1 87 ? 3.076 -3.684 13.376 1.00 86.44 87 TYR A CA 1
ATOM 715 C C . TYR A 1 87 ? 2.023 -2.809 14.067 1.00 86.44 87 TYR A C 1
ATOM 717 O O . TYR A 1 87 ? 1.970 -2.786 15.297 1.00 86.44 87 TYR A O 1
ATOM 725 N N . LEU A 1 88 ? 1.117 -2.179 13.309 1.00 84.25 88 LEU A N 1
ATOM 726 C CA . LEU A 1 88 ? 0.018 -1.394 13.881 1.00 84.25 88 LEU A CA 1
ATOM 727 C C . LEU A 1 88 ? -0.835 -2.230 14.840 1.00 84.25 88 LEU A C 1
ATOM 729 O O . LEU A 1 88 ? -1.121 -1.781 15.948 1.00 84.25 88 LEU A O 1
ATOM 733 N N . LYS A 1 89 ? -1.190 -3.462 14.453 1.00 83.06 89 LYS A N 1
ATOM 734 C CA . LYS A 1 89 ? -1.943 -4.388 15.311 1.00 83.06 89 LYS A CA 1
ATOM 735 C C . LYS A 1 89 ? -1.199 -4.742 16.598 1.00 83.06 89 LYS A C 1
ATOM 737 O O . LYS A 1 89 ? -1.842 -4.891 17.633 1.00 83.06 89 LYS A O 1
ATOM 742 N N . SER A 1 90 ? 0.128 -4.855 16.551 1.00 84.00 90 SER A N 1
ATOM 743 C CA . SER A 1 90 ? 0.949 -5.148 17.734 1.00 84.00 90 SER A CA 1
ATOM 744 C C . SER A 1 90 ? 0.987 -3.999 18.748 1.00 84.00 90 SER A C 1
ATOM 746 O O . SER A 1 90 ? 1.148 -4.240 19.941 1.00 84.00 90 SER A O 1
ATOM 748 N N . CYS A 1 91 ? 0.789 -2.758 18.295 1.00 84.06 91 CYS A N 1
ATOM 749 C CA . CYS A 1 91 ? 0.735 -1.578 19.158 1.00 84.06 91 CYS A CA 1
ATOM 750 C C . CYS A 1 91 ? -0.653 -1.349 19.786 1.00 84.06 91 CYS A C 1
ATOM 752 O O . CYS A 1 91 ? -0.809 -0.467 20.632 1.00 84.06 91 CYS A O 1
ATOM 754 N N . LEU A 1 92 ? -1.676 -2.102 19.367 1.00 82.81 92 LEU A N 1
ATOM 755 C CA . LEU A 1 92 ? -3.035 -1.979 19.889 1.00 82.81 92 LEU A CA 1
ATOM 756 C C . LEU A 1 92 ? -3.237 -2.851 21.130 1.00 82.81 92 LEU A C 1
ATOM 758 O O . LEU A 1 92 ? -2.708 -3.955 21.242 1.00 82.81 92 LEU A O 1
ATOM 762 N N . LYS A 1 93 ? -4.089 -2.379 22.043 1.00 84.88 93 LYS A N 1
ATOM 763 C CA . LYS A 1 93 ? -4.618 -3.214 23.130 1.00 84.88 93 LYS A CA 1
ATOM 764 C C . LYS A 1 93 ? -5.479 -4.330 22.542 1.00 84.88 93 LYS A C 1
ATOM 766 O O . LYS A 1 93 ? -6.200 -4.079 21.577 1.00 84.88 93 LYS A O 1
ATOM 771 N N . ASP A 1 94 ? -5.469 -5.509 23.163 1.00 81.81 94 ASP A N 1
ATOM 772 C CA . ASP A 1 94 ? -6.207 -6.686 22.675 1.00 81.81 94 ASP A CA 1
ATOM 773 C C . ASP A 1 94 ? -7.693 -6.388 22.403 1.00 81.81 94 ASP A C 1
ATOM 775 O O . ASP A 1 94 ? -8.209 -6.738 21.345 1.00 81.81 94 ASP A O 1
ATOM 779 N N . GLU A 1 95 ? -8.347 -5.640 23.297 1.00 80.44 95 GLU A N 1
ATOM 780 C CA . GLU A 1 95 ? -9.756 -5.233 23.163 1.00 80.44 95 GLU A CA 1
ATOM 781 C C . GLU A 1 95 ? -10.025 -4.397 21.899 1.00 80.44 95 GLU A C 1
ATOM 783 O O . GLU A 1 95 ? -11.051 -4.554 21.240 1.00 80.44 95 GLU A O 1
ATOM 788 N N . VAL A 1 96 ? -9.094 -3.507 21.545 1.00 81.88 96 VAL A N 1
ATOM 789 C CA . VAL A 1 96 ? -9.213 -2.624 20.375 1.00 81.88 96 VAL A CA 1
ATOM 790 C C . VAL A 1 96 ? -8.805 -3.364 19.103 1.00 81.88 96 VAL A C 1
ATOM 792 O O . VAL A 1 96 ? -9.390 -3.137 18.045 1.00 81.88 96 VAL A O 1
ATOM 795 N N . ARG A 1 97 ? -7.831 -4.279 19.198 1.00 83.00 97 ARG A N 1
ATOM 796 C CA . ARG A 1 97 ? -7.393 -5.117 18.078 1.00 83.00 97 ARG A CA 1
ATOM 797 C C . ARG A 1 97 ? -8.552 -5.946 17.533 1.00 83.00 97 ARG A C 1
ATOM 799 O O . ARG A 1 97 ? -8.801 -5.886 16.334 1.00 83.00 97 ARG A O 1
ATOM 806 N N . GLU A 1 98 ? -9.297 -6.639 18.397 1.00 82.94 98 GLU A N 1
ATOM 807 C CA . GLU A 1 98 ? -10.446 -7.450 17.965 1.00 82.94 98 GLU A CA 1
ATOM 808 C C . GLU A 1 98 ? -11.537 -6.610 17.290 1.00 82.94 98 GLU A C 1
ATOM 810 O O . GLU A 1 98 ? -12.131 -7.029 16.295 1.00 82.94 98 GLU A O 1
ATOM 815 N N . GLN A 1 99 ? -11.805 -5.409 17.809 1.00 79.75 99 GLN A N 1
ATOM 816 C CA . GLN A 1 99 ? -12.783 -4.502 17.208 1.00 79.75 99 GLN A CA 1
ATOM 817 C C . GLN A 1 99 ? -12.337 -4.036 15.820 1.00 79.75 99 GLN A C 1
ATOM 819 O O . GLN A 1 99 ? -13.130 -4.068 14.882 1.00 79.75 99 GLN A O 1
ATOM 824 N N . ILE A 1 100 ? -11.070 -3.642 15.671 1.00 82.19 100 ILE A N 1
ATOM 825 C CA . ILE A 1 100 ? -10.516 -3.195 14.389 1.00 82.19 100 ILE A CA 1
ATOM 826 C C . ILE A 1 100 ? -10.476 -4.337 13.372 1.00 82.19 100 ILE A C 1
ATOM 828 O O . ILE A 1 100 ? -10.775 -4.102 12.205 1.00 82.19 100 ILE A O 1
ATOM 832 N N . GLU A 1 101 ? -10.172 -5.566 13.788 1.00 83.56 101 GLU A N 1
ATOM 833 C CA . GLU A 1 101 ? -10.204 -6.733 12.898 1.00 83.56 101 GLU A CA 1
ATOM 834 C C . GLU A 1 101 ? -11.609 -7.003 12.366 1.00 83.56 101 GLU A C 1
ATOM 836 O O . GLU A 1 101 ? -11.798 -7.079 11.153 1.00 83.56 101 GLU A O 1
ATOM 841 N N . ARG A 1 102 ? -12.618 -7.012 13.244 1.00 78.19 102 ARG A N 1
ATOM 842 C CA . ARG A 1 102 ? -14.019 -7.171 12.824 1.00 78.19 102 ARG A CA 1
ATOM 843 C C . ARG A 1 102 ? -14.473 -6.061 11.880 1.00 78.19 102 ARG A C 1
ATOM 845 O O . ARG A 1 102 ? -15.224 -6.316 10.941 1.00 78.19 102 ARG A O 1
ATOM 852 N N . ILE A 1 103 ? -14.035 -4.826 12.125 1.00 81.50 103 ILE A N 1
ATOM 853 C CA . ILE A 1 103 ? -14.338 -3.682 11.258 1.00 81.50 103 ILE A CA 1
ATOM 854 C C . ILE A 1 103 ? -13.656 -3.847 9.895 1.00 81.50 103 ILE A C 1
ATOM 856 O O . ILE A 1 103 ? -14.311 -3.651 8.877 1.00 81.50 103 ILE A O 1
ATOM 860 N N . ALA A 1 104 ? -12.380 -4.240 9.859 1.00 78.56 104 ALA A N 1
ATOM 861 C CA . ALA A 1 104 ? -11.620 -4.430 8.623 1.00 78.56 104 ALA A CA 1
ATOM 862 C C . ALA A 1 104 ? -12.181 -5.562 7.743 1.00 78.56 104 ALA A C 1
ATOM 864 O O . ALA A 1 104 ? -12.142 -5.466 6.519 1.00 78.56 104 ALA A O 1
ATOM 865 N N . GLU A 1 105 ? -12.736 -6.610 8.355 1.00 79.25 105 GLU A N 1
ATOM 866 C CA . GLU A 1 105 ? -13.413 -7.710 7.653 1.00 79.25 105 GLU A CA 1
ATOM 867 C C . GLU A 1 105 ? -14.827 -7.335 7.176 1.00 79.25 105 GLU A C 1
ATOM 869 O O . GLU A 1 105 ? -15.376 -7.955 6.261 1.00 79.25 105 GLU A O 1
ATOM 874 N N . THR A 1 106 ? -15.436 -6.305 7.768 1.00 74.88 106 THR A N 1
ATOM 875 C CA . THR A 1 106 ? -16.796 -5.886 7.431 1.00 74.88 106 THR A CA 1
ATOM 876 C C . THR A 1 106 ? -16.797 -4.937 6.235 1.00 74.88 106 THR A C 1
ATOM 878 O O . THR A 1 106 ? -16.405 -3.778 6.323 1.00 74.88 106 THR A O 1
ATOM 881 N N . ARG A 1 107 ? -17.351 -5.396 5.109 1.00 67.88 107 ARG A N 1
ATOM 882 C CA . ARG A 1 107 ? -17.460 -4.598 3.875 1.00 67.88 107 ARG A CA 1
ATOM 883 C C . ARG A 1 107 ? -18.396 -3.386 3.989 1.00 67.88 107 ARG A C 1
ATOM 885 O O . ARG A 1 107 ? -18.139 -2.355 3.374 1.00 67.88 107 ARG A O 1
ATOM 892 N N . TYR A 1 108 ? -19.496 -3.519 4.733 1.00 69.50 108 TYR A N 1
ATOM 893 C CA . TYR A 1 108 ? -20.564 -2.515 4.808 1.00 69.50 108 TYR A CA 1
ATOM 894 C C . TYR A 1 108 ? -20.676 -1.924 6.213 1.00 69.50 108 TYR A C 1
ATOM 896 O O . TYR A 1 108 ? -21.507 -2.333 7.027 1.00 69.50 108 TYR A O 1
ATOM 904 N N . LEU A 1 109 ? -19.825 -0.939 6.484 1.00 77.69 109 LEU A N 1
ATOM 905 C CA . LEU A 1 109 ? -19.818 -0.193 7.737 1.00 77.69 109 LEU A CA 1
ATOM 906 C C . LEU A 1 109 ? -20.744 1.020 7.656 1.00 77.69 109 LEU A C 1
ATOM 908 O O . LEU A 1 109 ? -20.723 1.771 6.684 1.00 77.69 109 LEU A O 1
ATOM 912 N N . GLY A 1 110 ? -21.531 1.217 8.706 1.00 74.75 110 GLY A N 1
ATOM 913 C CA . GLY A 1 110 ? -22.332 2.405 8.953 1.00 74.75 110 GLY A CA 1
ATOM 914 C C . GLY A 1 110 ? -21.696 3.313 9.968 1.00 74.75 110 GLY A C 1
ATOM 915 O O . GLY A 1 110 ? -21.270 2.853 11.022 1.00 74.75 110 GLY A O 1
ATOM 916 N N . LEU A 1 111 ? -21.718 4.608 9.683 1.00 77.50 111 LEU A N 1
ATOM 917 C CA . LEU A 1 111 ? -21.442 5.634 10.671 1.00 77.50 111 LEU A CA 1
ATOM 918 C C . LEU A 1 111 ? -22.765 6.283 11.064 1.00 77.50 111 LEU A C 1
ATOM 920 O O . LEU A 1 111 ? -23.447 6.864 10.220 1.00 77.50 111 LEU A O 1
ATOM 924 N N . ASN A 1 112 ? -23.131 6.196 12.338 1.00 78.19 112 ASN A N 1
ATOM 925 C CA . ASN A 1 112 ? -24.239 6.982 12.855 1.00 78.19 112 ASN A CA 1
ATOM 926 C C . ASN A 1 112 ? -23.724 8.392 13.191 1.00 78.19 112 ASN A C 1
ATOM 928 O O . ASN A 1 112 ? -22.901 8.572 14.086 1.00 78.19 112 ASN A O 1
ATOM 932 N N . SER A 1 113 ? -24.189 9.396 12.446 1.00 74.31 113 SER A N 1
ATOM 933 C CA . SER A 1 113 ? -23.725 10.783 12.571 1.00 74.31 113 SER A CA 1
ATOM 934 C C . SER A 1 113 ? -24.129 11.470 13.880 1.00 74.31 113 SER A C 1
ATOM 936 O O . SER A 1 113 ? -23.529 12.483 14.225 1.00 74.31 113 SER A O 1
ATOM 938 N N . GLU A 1 114 ? -25.116 10.949 14.612 1.00 73.81 114 GLU A N 1
ATOM 939 C CA . GLU A 1 114 ? -25.616 11.573 15.845 1.00 73.81 114 GLU A CA 1
ATOM 940 C C . GLU A 1 114 ? -24.779 11.205 17.076 1.00 73.81 114 GLU A C 1
ATOM 942 O O . GLU A 1 114 ? -24.606 12.017 17.981 1.00 73.81 114 GLU A O 1
ATOM 947 N N . ASN A 1 115 ? -24.244 9.984 17.116 1.00 76.69 115 ASN A N 1
ATOM 948 C CA . ASN A 1 115 ? -23.470 9.455 18.244 1.00 76.69 115 ASN A CA 1
ATOM 949 C C . ASN A 1 115 ? -22.037 9.044 17.860 1.00 76.69 115 ASN A C 1
ATOM 951 O O . ASN A 1 115 ? -21.263 8.652 18.729 1.00 76.69 115 ASN A O 1
ATOM 955 N N . GLY A 1 116 ? -21.672 9.147 16.577 1.00 71.88 116 GLY A N 1
ATOM 956 C CA . GLY A 1 116 ? -20.338 8.832 16.063 1.00 71.88 116 GLY A CA 1
ATOM 957 C C . GLY A 1 116 ? -19.983 7.345 16.116 1.00 71.88 116 GLY A C 1
ATOM 958 O O . GLY A 1 116 ? -18.820 6.991 15.929 1.00 71.88 116 GLY A O 1
ATOM 959 N N . LEU A 1 117 ? -20.956 6.472 16.395 1.00 71.81 117 LEU A N 1
ATOM 960 C CA . LEU A 1 117 ? -20.720 5.040 16.544 1.00 71.81 117 LEU A CA 1
ATOM 961 C C . LEU A 1 117 ? -20.663 4.352 15.177 1.00 71.81 117 LEU A C 1
ATOM 963 O O . LEU A 1 117 ? -21.461 4.639 14.279 1.00 71.81 117 LEU A O 1
ATOM 967 N N . ILE A 1 118 ? -19.721 3.416 15.052 1.00 74.75 118 ILE A N 1
ATOM 968 C CA . ILE A 1 118 ? -19.548 2.571 13.870 1.00 74.75 118 ILE A CA 1
ATO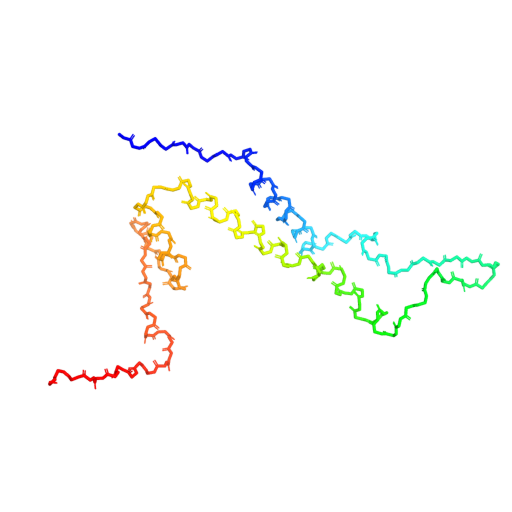M 969 C C . ILE A 1 118 ? -20.324 1.272 14.092 1.00 74.75 118 ILE A C 1
ATOM 971 O O . ILE A 1 118 ? -20.124 0.583 15.091 1.00 74.75 118 ILE A O 1
ATOM 975 N N . GLY A 1 119 ? -21.217 0.944 13.163 1.00 73.75 119 GLY A N 1
ATOM 976 C CA . GLY A 1 119 ? -22.007 -0.285 13.163 1.00 73.75 119 GLY A CA 1
ATOM 977 C C . GLY A 1 119 ? -21.951 -0.996 11.815 1.00 73.75 119 GLY A C 1
ATOM 978 O O . GLY A 1 119 ? -21.368 -0.498 10.857 1.00 73.75 119 GLY A O 1
ATOM 979 N N . ILE A 1 120 ? -22.574 -2.166 11.721 1.00 71.81 120 ILE A N 1
ATOM 980 C CA . ILE A 1 120 ? -22.723 -2.893 10.455 1.00 71.81 120 ILE A CA 1
ATOM 981 C C . ILE A 1 120 ? -24.045 -2.444 9.823 1.00 71.81 120 ILE A C 1
ATOM 983 O O . ILE A 1 120 ? -25.099 -2.650 10.420 1.00 71.81 120 ILE A O 1
ATOM 987 N N . LEU A 1 121 ? -23.995 -1.798 8.650 1.00 65.81 121 LEU A N 1
ATOM 988 C CA . LEU A 1 121 ? -25.188 -1.238 7.983 1.00 65.81 121 LEU A CA 1
ATOM 989 C C . LEU A 1 121 ? -26.135 -2.326 7.498 1.00 65.81 121 LEU A C 1
ATOM 991 O O . LEU A 1 121 ? -27.350 -2.223 7.638 1.00 65.81 121 LEU A O 1
ATOM 995 N N . PHE A 1 122 ? -25.552 -3.363 6.912 1.00 64.69 122 PHE A N 1
ATOM 996 C CA . PHE A 1 122 ? -26.285 -4.484 6.372 1.00 64.69 122 PHE A CA 1
ATOM 997 C C . PHE A 1 122 ? -25.539 -5.761 6.741 1.00 64.69 122 PHE A C 1
ATOM 999 O O . PHE A 1 122 ? -24.336 -5.860 6.475 1.00 64.69 122 PHE A O 1
ATOM 1006 N N . PRO A 1 123 ? -26.206 -6.743 7.358 1.00 62.81 123 PRO A N 1
ATOM 1007 C CA . PRO A 1 123 ? -25.560 -8.010 7.634 1.00 62.81 123 PRO A CA 1
ATOM 1008 C C . PRO A 1 123 ? -25.280 -8.724 6.303 1.00 62.81 123 PRO A C 1
ATOM 1010 O O . PRO A 1 123 ? -26.095 -8.670 5.383 1.00 62.81 123 PRO A O 1
ATOM 1013 N N . GLY A 1 124 ? -24.119 -9.376 6.183 1.00 59.72 124 GLY A N 1
ATOM 1014 C CA . GLY A 1 124 ? -23.617 -9.896 4.898 1.00 59.72 124 GLY A CA 1
ATOM 1015 C C . GLY A 1 124 ? -24.604 -10.796 4.141 1.00 59.72 124 GLY A C 1
ATOM 1016 O O . GLY A 1 124 ? -24.703 -10.705 2.923 1.00 59.72 124 GLY A O 1
ATOM 1017 N N . HIS A 1 125 ? -25.427 -11.562 4.865 1.00 64.75 125 HIS A N 1
ATOM 1018 C CA . HIS A 1 125 ? -26.465 -12.431 4.294 1.00 64.75 125 HIS A CA 1
ATOM 1019 C C . HIS A 1 125 ? -27.628 -11.693 3.601 1.00 64.75 125 HIS A C 1
ATOM 1021 O O . HIS A 1 125 ? -28.439 -12.338 2.947 1.00 64.75 125 HIS A O 1
ATOM 1027 N N . LEU A 1 126 ? -27.763 -10.374 3.787 1.00 58.59 126 LEU A N 1
ATOM 1028 C CA . LEU A 1 126 ? -28.808 -9.558 3.159 1.00 58.59 126 LEU A CA 1
ATOM 1029 C C . LEU A 1 126 ? -28.324 -8.813 1.906 1.00 58.59 126 LEU A C 1
ATOM 1031 O O . LEU A 1 126 ? -29.154 -8.433 1.085 1.00 58.59 126 LEU A O 1
ATOM 1035 N N . VAL A 1 127 ? -27.016 -8.564 1.768 1.00 55.28 127 VAL A N 1
ATOM 1036 C CA . VAL A 1 127 ? -26.457 -7.754 0.662 1.00 55.28 127 VAL A CA 1
ATOM 1037 C C . VAL A 1 127 ? -25.949 -8.614 -0.478 1.00 55.28 127 VAL A C 1
ATOM 1039 O O . VAL A 1 127 ? -26.093 -8.256 -1.648 1.00 55.28 127 VAL A O 1
ATOM 1042 N N . ASP A 1 128 ? -25.379 -9.764 -0.144 1.00 52.88 128 ASP A N 1
ATOM 1043 C CA . ASP A 1 128 ? -25.093 -10.779 -1.133 1.00 52.88 128 ASP A CA 1
ATOM 1044 C C . ASP A 1 128 ? -26.433 -11.440 -1.459 1.00 52.88 128 ASP A C 1
ATOM 1046 O O . ASP A 1 128 ? -26.990 -12.157 -0.635 1.00 52.88 128 ASP A O 1
ATOM 1050 N N . PHE A 1 129 ? -26.987 -11.175 -2.646 1.00 53.31 129 PHE A N 1
ATOM 1051 C CA . PHE A 1 129 ? -28.207 -11.794 -3.195 1.00 53.31 129 PHE A CA 1
ATOM 1052 C C . PHE A 1 129 ? -28.085 -13.329 -3.390 1.00 53.31 129 PHE A C 1
ATOM 1054 O O . PHE A 1 129 ? -28.643 -13.900 -4.326 1.00 53.31 129 PHE A O 1
ATOM 1061 N N . PHE A 1 130 ? -27.339 -14.018 -2.532 1.00 52.66 130 PHE A N 1
ATOM 1062 C CA . PHE A 1 130 ? -27.222 -15.460 -2.470 1.00 52.66 130 PHE A CA 1
ATOM 1063 C C . PHE A 1 130 ? -28.045 -15.970 -1.291 1.00 52.66 130 PHE A C 1
ATOM 1065 O O . PHE A 1 130 ? -27.811 -15.626 -0.135 1.00 52.66 130 PHE A O 1
ATOM 1072 N N . THR A 1 131 ? -29.019 -16.828 -1.593 1.00 42.56 131 THR A N 1
ATOM 1073 C CA . THR A 1 131 ? -29.725 -17.641 -0.602 1.00 42.56 131 THR A CA 1
ATOM 1074 C C . THR A 1 131 ? -28.714 -18.397 0.251 1.00 42.56 131 THR A C 1
ATOM 1076 O O . THR A 1 131 ? -28.040 -19.306 -0.237 1.00 42.56 131 THR A O 1
ATOM 1079 N N . VAL A 1 132 ? -28.636 -18.042 1.532 1.00 51.44 132 VAL A N 1
ATOM 1080 C CA . VAL A 1 132 ? -27.971 -18.862 2.542 1.00 51.44 132 VAL A CA 1
ATOM 1081 C C . VAL A 1 132 ? -28.826 -20.115 2.720 1.00 51.44 132 VAL A C 1
ATOM 1083 O O . VAL A 1 132 ? -29.833 -20.096 3.424 1.00 51.44 132 VAL A O 1
ATOM 1086 N N . PHE A 1 133 ? -28.459 -21.210 2.054 1.00 47.47 133 PHE A N 1
ATOM 1087 C CA . PHE A 1 133 ? -28.943 -22.523 2.461 1.00 47.47 133 PHE A CA 1
ATOM 1088 C C . PHE A 1 133 ? -28.237 -22.867 3.768 1.00 47.47 133 PHE A C 1
ATOM 1090 O O . PHE A 1 133 ? -27.110 -23.352 3.777 1.00 47.47 133 PHE A O 1
ATOM 1097 N N . SER A 1 134 ? -28.893 -22.568 4.885 1.00 44.88 134 SER A N 1
ATOM 1098 C CA . SER A 1 134 ? -28.571 -23.205 6.152 1.00 44.88 134 SER A CA 1
ATOM 1099 C C . SER A 1 134 ? -28.791 -24.708 5.973 1.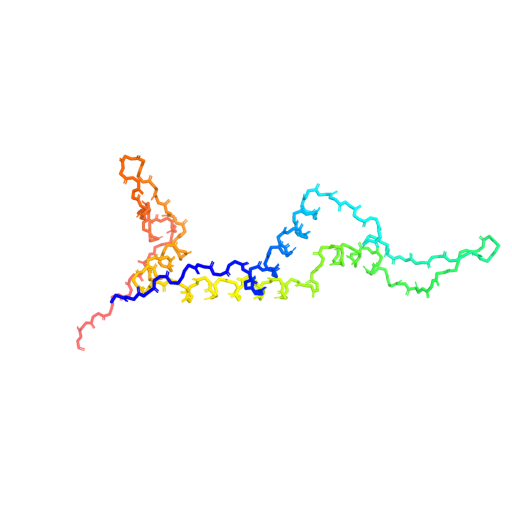00 44.88 134 SER A C 1
ATOM 1101 O O . SER A 1 134 ? -29.935 -25.150 5.834 1.00 44.88 134 SER A O 1
ATOM 1103 N N . GLU A 1 135 ? -27.711 -25.491 5.927 1.00 40.53 135 GLU A N 1
ATOM 1104 C CA . GLU A 1 135 ? -27.807 -26.937 6.107 1.00 40.53 135 GLU A CA 1
ATOM 1105 C C . GLU A 1 135 ? -28.326 -27.196 7.520 1.00 40.53 135 GLU A C 1
ATOM 1107 O O . GLU A 1 135 ? -27.594 -27.193 8.507 1.00 40.53 135 GLU A O 1
ATOM 1112 N N . ASP A 1 136 ? -29.633 -27.411 7.596 1.00 46.12 136 ASP A N 1
ATOM 1113 C CA . ASP A 1 136 ? -30.265 -28.096 8.702 1.00 46.12 136 ASP A CA 1
ATOM 1114 C C . ASP A 1 136 ? -29.805 -29.562 8.685 1.00 46.12 136 ASP A C 1
ATOM 1116 O O . ASP A 1 136 ? -30.259 -30.396 7.890 1.00 46.12 136 ASP A O 1
ATOM 1120 N N . LYS A 1 137 ? -28.865 -29.881 9.573 1.00 36.66 137 LYS A N 1
ATOM 1121 C CA . LYS A 1 137 ? -28.674 -31.240 10.073 1.00 36.66 137 LYS A CA 1
ATOM 1122 C C . LYS A 1 137 ? -28.756 -31.234 11.594 1.00 36.66 137 LYS A C 1
ATOM 1124 O O . LYS A 1 137 ? -27.747 -31.276 12.283 1.00 36.66 137 LYS A O 1
ATOM 1129 N N . ARG A 1 138 ? -30.007 -31.196 12.059 1.00 36.53 138 ARG A N 1
ATOM 1130 C CA . ARG A 1 138 ? -30.644 -32.272 12.837 1.00 36.53 138 ARG A CA 1
ATOM 1131 C C . ARG A 1 138 ? -29.744 -32.974 13.856 1.00 36.53 138 ARG A C 1
ATOM 1133 O O . ARG A 1 138 ? -28.984 -33.875 13.504 1.00 36.53 138 ARG A O 1
ATOM 1140 N N . ASP A 1 139 ? -29.992 -32.643 15.117 1.00 37.38 139 ASP A N 1
ATOM 1141 C CA . ASP A 1 139 ? -29.823 -33.548 16.248 1.00 37.38 139 ASP A CA 1
ATOM 1142 C C . ASP A 1 139 ? -30.572 -34.870 15.988 1.00 37.38 139 ASP A C 1
ATOM 1144 O O . ASP A 1 139 ? -31.786 -34.871 15.748 1.00 37.38 139 ASP A O 1
ATOM 1148 N N . ALA A 1 140 ? -29.840 -35.985 16.034 1.00 38.28 140 ALA A N 1
ATOM 1149 C CA . ALA A 1 140 ? -30.323 -37.327 16.369 1.00 38.28 140 ALA A CA 1
ATOM 1150 C C . ALA A 1 140 ? -29.138 -38.203 16.800 1.00 38.28 140 ALA A C 1
ATOM 1152 O O . ALA A 1 140 ? -28.176 -38.318 16.005 1.00 38.28 140 ALA A O 1
#

Sequence (140 aa):
MPDTSGLDYTHDFCKTYHTLVNERNDLLQGNVVLEKLKFNEVFFNRRVPVFKQYRSMWEGSVGVEVYAVGLHRLEREVETVDNFTAYLKSCLKDEVREQIERIAETRYLGLNSENGLIGILFPGHLVDFFTVFSEDKRDA

Organism: NCBI:txid410659